Protein AF-A0A2Z5ZDL9-F1 (afdb_monomer_lite)

Radius of gyration: 20.11 Å; chains: 1; bounding box: 40×34×58 Å

Foldseek 3Di:
DDDDDPPCPDPVNVVVVLVVLLVVLQVLLVVLQVQLVVLCVQLVVCVVVVNNVSNVVSNVSSVVSNVSSVVSNVVSVVSVVVD

pLDDT: mean 91.22, std 14.52, range [42.38, 98.75]

Organism: NCBI:txid146474

Sequence (83 aa):
MSALPPDLRCPIQLRVQRARRIGVLRAMADAHFINADRATEYAKGCTATSNPDGAASWQRMSGHYRQEAETFRQEADKLERLQ

Secondary structure (DSSP, 8-state):
-PPPPTT---HHHHHHHHHHHHHHHHHHHHHHHHHHHHHHHHHHHHHHTT-HHHHHHHHHHHHHHHHHHHHHHHHHHHHHHT-

Structure (mmCIF, N/CA/C/O backbone):
data_AF-A0A2Z5ZDL9-F1
#
_entry.id   AF-A0A2Z5ZDL9-F1
#
loop_
_atom_site.group_PDB
_atom_site.id
_atom_site.type_symbol
_atom_site.label_atom_id
_atom_site.label_alt_id
_atom_site.label_comp_id
_atom_site.label_asym_id
_atom_site.label_entity_id
_atom_site.label_seq_id
_atom_site.pdbx_PDB_ins_code
_atom_site.Cartn_x
_atom_site.Cartn_y
_atom_site.Cartn_z
_atom_site.occupancy
_atom_site.B_iso_or_equiv
_atom_site.auth_seq_id
_atom_site.auth_comp_id
_atom_site.auth_asym_id
_atom_site.auth_atom_id
_atom_site.pdbx_PDB_model_num
ATOM 1 N N . MET A 1 1 ? -21.671 26.718 37.971 1.00 42.38 1 MET A N 1
ATOM 2 C CA . MET A 1 1 ? -21.442 25.958 36.723 1.00 42.38 1 MET A CA 1
ATOM 3 C C . MET A 1 1 ? -20.309 24.985 36.990 1.00 42.38 1 MET A C 1
ATOM 5 O O . MET A 1 1 ? -19.162 25.405 37.007 1.00 42.38 1 MET A O 1
ATOM 9 N N . SER A 1 2 ? -20.629 23.736 37.332 1.00 47.62 2 SER A N 1
ATOM 10 C CA . SER A 1 2 ? -19.607 22.725 37.621 1.00 47.62 2 SER A CA 1
ATOM 11 C C . SER A 1 2 ? -19.164 22.100 36.302 1.00 47.62 2 SER A C 1
ATOM 13 O O . SER A 1 2 ? -19.989 21.515 35.602 1.00 47.62 2 SER A O 1
ATOM 15 N N . ALA A 1 3 ? -17.896 22.273 35.932 1.00 56.62 3 ALA A N 1
ATOM 16 C CA . ALA A 1 3 ? -17.298 21.505 34.850 1.00 56.62 3 ALA A CA 1
ATOM 17 C C . ALA A 1 3 ? -17.217 20.041 35.311 1.00 56.62 3 ALA A C 1
ATOM 19 O O . ALA A 1 3 ? -16.665 19.753 36.371 1.00 56.62 3 ALA A O 1
ATOM 20 N N . LEU A 1 4 ? -17.832 19.133 34.553 1.00 51.94 4 LEU A 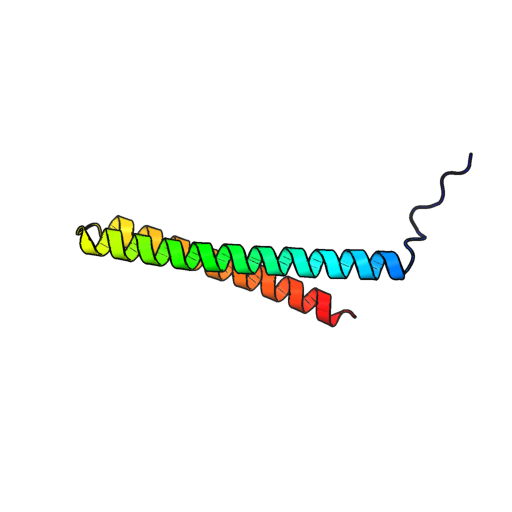N 1
ATOM 21 C CA . LEU A 1 4 ? -17.776 17.697 34.826 1.00 51.94 4 LEU A CA 1
ATOM 22 C C . LEU A 1 4 ? -16.317 17.203 34.763 1.00 51.94 4 LEU A C 1
ATOM 24 O O . LEU A 1 4 ? -15.575 17.641 33.879 1.00 51.94 4 LEU A O 1
ATOM 28 N N . PRO A 1 5 ? -15.904 16.295 35.664 1.00 55.84 5 PRO A N 1
ATOM 29 C CA . PRO A 1 5 ? -14.554 15.746 35.665 1.00 55.84 5 PRO A CA 1
ATOM 30 C C . PRO A 1 5 ? -14.287 14.922 34.388 1.00 55.84 5 PRO A C 1
ATOM 32 O O . PRO A 1 5 ? -15.221 14.342 33.823 1.00 55.84 5 PRO A O 1
ATOM 35 N N . PRO A 1 6 ? -13.024 14.830 33.929 1.00 59.31 6 PRO A N 1
ATOM 36 C CA . PRO A 1 6 ? -12.638 14.161 32.678 1.00 59.31 6 PRO A CA 1
ATOM 37 C C . PRO A 1 6 ? -12.818 12.625 32.667 1.00 59.31 6 PRO A C 1
ATOM 39 O O . PRO A 1 6 ? -12.484 11.964 31.678 1.00 59.31 6 PRO A O 1
ATOM 42 N N . ASP A 1 7 ? -13.399 12.061 33.727 1.00 58.94 7 ASP A N 1
ATOM 43 C CA . ASP A 1 7 ? -13.271 10.647 34.092 1.00 58.94 7 ASP A CA 1
ATOM 44 C C . ASP A 1 7 ? -14.513 9.811 33.730 1.00 58.94 7 ASP A C 1
ATOM 46 O O . ASP A 1 7 ? -14.532 8.597 33.909 1.00 58.94 7 ASP A O 1
ATOM 50 N N . LEU A 1 8 ? -15.550 10.432 33.159 1.00 51.84 8 LEU A N 1
ATOM 51 C CA . LEU A 1 8 ? -16.792 9.766 32.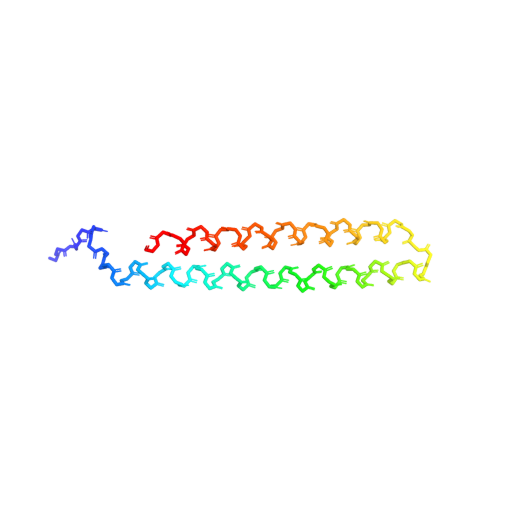742 1.00 51.84 8 LEU A CA 1
ATOM 52 C C . LEU A 1 8 ? -16.912 9.677 31.218 1.00 51.84 8 LEU A C 1
ATOM 54 O O . LEU A 1 8 ? -17.955 9.986 30.639 1.00 51.84 8 LEU A O 1
ATOM 58 N N . ARG A 1 9 ? -15.859 9.217 30.533 1.00 61.59 9 ARG A N 1
ATOM 59 C CA . ARG A 1 9 ? -16.060 8.712 29.169 1.00 61.59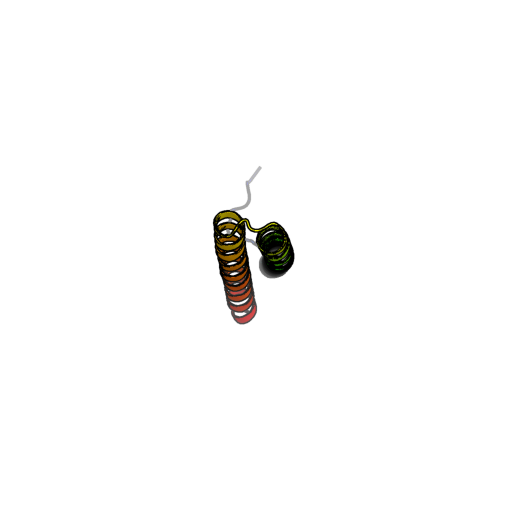 9 ARG A CA 1
ATOM 60 C C . ARG A 1 9 ? -16.934 7.468 29.265 1.00 61.59 9 ARG A C 1
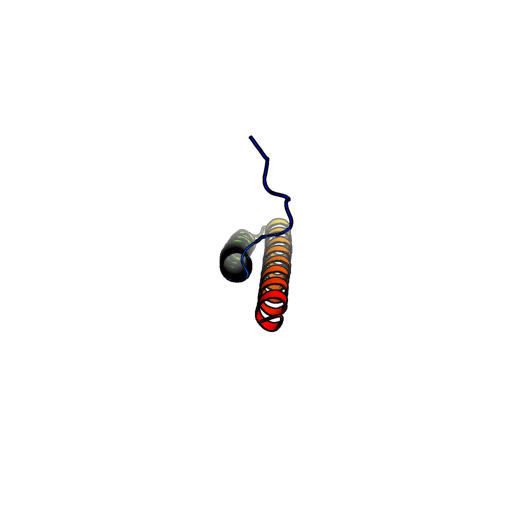ATOM 62 O O . ARG A 1 9 ? -16.501 6.428 29.754 1.00 61.59 9 ARG A O 1
ATOM 69 N N . CYS A 1 10 ? -18.178 7.593 28.811 1.00 73.81 10 CYS A N 1
ATOM 70 C CA . CYS A 1 10 ? -19.124 6.488 28.762 1.00 73.81 10 CYS A CA 1
ATOM 71 C C . CYS A 1 10 ? -18.464 5.295 28.037 1.00 73.81 10 CYS A C 1
ATOM 73 O O . CYS A 1 10 ? -17.867 5.499 26.975 1.00 73.81 10 CYS A O 1
ATOM 75 N N . PRO A 1 11 ? -18.577 4.050 28.538 1.00 80.25 11 PRO A N 1
ATOM 76 C CA . PRO A 1 11 ? -18.015 2.871 27.872 1.00 80.25 11 PRO A CA 1
ATOM 77 C C . PRO A 1 11 ? -18.403 2.758 26.388 1.00 80.25 11 PRO A C 1
ATOM 79 O O . PRO A 1 11 ? -17.609 2.311 25.561 1.00 80.25 11 PRO A O 1
ATOM 82 N N . ILE A 1 12 ? -19.598 3.237 26.025 1.00 83.31 12 ILE A N 1
ATOM 83 C CA . ILE A 1 12 ? -20.070 3.319 24.637 1.00 83.31 12 ILE A CA 1
ATOM 84 C C . ILE A 1 12 ? -19.204 4.287 23.818 1.00 83.31 12 ILE A C 1
ATOM 86 O O . ILE A 1 12 ? -18.782 3.948 22.715 1.00 83.31 12 ILE A O 1
ATOM 90 N N . GLN A 1 13 ? -18.874 5.463 24.357 1.00 84.75 13 GLN A N 1
ATOM 91 C CA . GLN A 1 13 ? -18.008 6.435 23.682 1.00 84.75 13 GLN A CA 1
ATOM 92 C C . GLN A 1 13 ? -16.598 5.877 23.461 1.00 84.75 13 GLN A C 1
ATOM 94 O O . GLN A 1 13 ? -16.035 6.077 22.387 1.00 84.75 13 GLN A O 1
ATOM 99 N N . LEU A 1 14 ? -16.044 5.136 24.427 1.00 85.75 14 LEU A N 1
ATOM 100 C CA . LEU A 1 14 ? -14.739 4.479 24.275 1.00 85.75 14 LEU A CA 1
ATOM 101 C C . LEU A 1 14 ? -14.760 3.412 23.173 1.00 85.75 14 LEU A C 1
ATOM 103 O O . LEU A 1 14 ? -13.846 3.364 22.349 1.00 85.75 14 LEU A O 1
ATOM 107 N N . ARG A 1 15 ? -15.823 2.599 23.110 1.00 87.44 15 ARG A N 1
ATOM 108 C CA . ARG A 1 15 ? -16.023 1.610 22.038 1.00 87.44 15 ARG A CA 1
ATOM 109 C C . ARG A 1 15 ? -16.121 2.274 20.664 1.00 87.44 15 ARG A C 1
ATOM 111 O O . ARG A 1 15 ? -15.428 1.854 19.742 1.00 87.44 15 ARG A O 1
ATOM 118 N N . VAL A 1 16 ? -16.903 3.349 20.540 1.00 90.12 16 VAL A N 1
ATOM 119 C CA . VAL A 1 16 ? -17.049 4.110 19.285 1.00 90.12 16 VAL A CA 1
ATOM 120 C C . VAL A 1 16 ? -15.725 4.752 18.863 1.00 90.12 16 VAL A C 1
ATOM 122 O O . VAL A 1 16 ? -15.330 4.644 17.703 1.00 90.12 16 VAL A O 1
ATOM 125 N N . GLN A 1 17 ? -14.999 5.383 19.792 1.00 90.94 17 GLN A N 1
ATOM 126 C CA . GLN A 1 17 ? -13.687 5.976 19.510 1.00 90.94 17 GLN A CA 1
ATOM 127 C C . GLN A 1 17 ? -12.680 4.922 19.041 1.00 90.94 17 GLN A C 1
ATOM 129 O O . GLN A 1 17 ? -11.940 5.163 18.084 1.00 90.94 17 GLN A O 1
ATOM 134 N N . ARG A 1 18 ? -12.679 3.741 19.668 1.00 92.06 18 ARG A N 1
ATOM 135 C CA . ARG A 1 18 ? -11.812 2.628 19.276 1.00 92.06 18 ARG A CA 1
ATOM 136 C C . ARG A 1 18 ? -12.169 2.086 17.894 1.00 92.06 18 ARG A C 1
ATOM 138 O O . ARG A 1 18 ? -11.275 1.973 17.062 1.00 92.06 18 ARG A O 1
ATOM 145 N N . ALA A 1 19 ? -13.446 1.814 17.624 1.00 94.38 19 ALA A N 1
ATOM 146 C CA . ALA A 1 19 ? -13.903 1.349 16.313 1.00 94.38 19 ALA A CA 1
ATOM 147 C C . ALA A 1 19 ? -13.539 2.349 15.203 1.00 94.38 19 ALA A C 1
ATOM 149 O O . ALA A 1 19 ? -13.006 1.964 14.163 1.00 94.38 19 ALA A O 1
ATOM 150 N N . ARG A 1 20 ? -13.718 3.652 15.462 1.00 96.12 20 ARG A N 1
ATOM 151 C CA . ARG A 1 20 ? -13.279 4.713 14.547 1.00 96.12 20 ARG A CA 1
ATOM 152 C C . ARG A 1 20 ? -11.771 4.662 14.302 1.00 96.12 20 ARG A C 1
ATOM 154 O O . ARG A 1 20 ? -11.344 4.778 13.157 1.00 96.12 20 ARG A O 1
ATOM 161 N N . ARG A 1 21 ? -10.958 4.495 15.350 1.00 96.69 21 ARG A N 1
ATOM 162 C CA . ARG A 1 21 ? -9.496 4.414 15.212 1.00 96.69 21 ARG A CA 1
ATOM 163 C C . ARG A 1 21 ? -9.066 3.193 14.399 1.00 96.69 21 ARG A C 1
ATOM 165 O O . ARG A 1 21 ? -8.203 3.346 13.543 1.00 96.69 21 ARG A O 1
ATOM 172 N N . ILE A 1 22 ? -9.687 2.033 14.625 1.00 98.06 22 ILE A N 1
ATOM 173 C CA . ILE A 1 22 ? -9.463 0.820 13.823 1.00 98.06 22 ILE A CA 1
ATOM 174 C C . ILE A 1 22 ? -9.758 1.113 12.350 1.00 98.06 22 ILE A C 1
ATOM 176 O O . ILE A 1 22 ? -8.896 0.890 11.507 1.00 98.06 22 ILE A O 1
ATOM 180 N N . GLY A 1 23 ? -10.925 1.691 12.043 1.00 98.00 23 GLY A N 1
ATOM 181 C CA . GLY A 1 23 ? -11.296 2.041 10.669 1.00 98.00 23 GLY A CA 1
ATOM 182 C C . GLY A 1 23 ? -10.297 2.985 9.991 1.00 98.00 23 GLY A C 1
ATOM 183 O O . GLY A 1 23 ? -9.916 2.754 8.848 1.00 98.00 23 GLY A O 1
ATOM 184 N N . VAL A 1 24 ? -9.810 4.006 10.706 1.00 98.56 24 VAL A N 1
ATOM 185 C CA . VAL A 1 24 ? -8.775 4.921 10.187 1.00 98.56 24 VAL A CA 1
ATOM 186 C C . VAL A 1 24 ? -7.472 4.179 9.886 1.00 98.56 24 VAL A C 1
ATOM 188 O O . VAL A 1 24 ? -6.914 4.368 8.812 1.00 98.56 24 VAL A O 1
ATOM 191 N N . LEU A 1 25 ? -7.000 3.321 10.794 1.00 98.69 25 LEU A N 1
ATOM 192 C CA . LEU A 1 25 ? -5.769 2.551 10.588 1.00 98.69 25 LEU A CA 1
ATOM 193 C C . LEU A 1 25 ? -5.883 1.604 9.387 1.00 98.69 25 LEU A C 1
ATOM 195 O O . LEU A 1 25 ? -4.957 1.518 8.587 1.00 98.69 25 LEU A O 1
ATOM 199 N N . ARG A 1 26 ? -7.035 0.944 9.211 1.00 98.56 26 ARG A N 1
ATOM 200 C CA . ARG A 1 26 ? -7.294 0.104 8.030 1.00 98.56 26 ARG A CA 1
ATOM 201 C C . ARG A 1 26 ? -7.263 0.924 6.739 1.00 98.56 26 ARG A C 1
ATOM 203 O O . ARG A 1 26 ? -6.542 0.562 5.820 1.00 98.56 26 ARG A O 1
ATOM 210 N N . ALA A 1 27 ? -7.949 2.067 6.708 1.00 98.69 27 ALA A N 1
ATOM 211 C CA . ALA A 1 27 ? -7.949 2.945 5.539 1.00 98.69 27 ALA A CA 1
ATOM 212 C C . ALA A 1 27 ? -6.544 3.475 5.196 1.00 98.69 27 ALA A C 1
ATOM 214 O O . ALA A 1 27 ? -6.190 3.588 4.024 1.00 98.69 27 ALA A O 1
ATOM 215 N N . MET A 1 28 ? -5.723 3.777 6.210 1.00 98.75 28 MET A N 1
ATOM 216 C CA . MET A 1 28 ? -4.318 4.139 6.007 1.00 98.75 28 MET A CA 1
ATOM 217 C C . MET A 1 28 ? -3.526 2.969 5.415 1.00 98.75 28 MET A C 1
ATOM 219 O O . MET A 1 28 ? -2.810 3.166 4.438 1.00 98.75 28 MET A O 1
ATOM 223 N N . ALA A 1 29 ? -3.685 1.751 5.939 1.00 98.75 29 ALA A N 1
ATOM 224 C CA . ALA A 1 29 ? -3.027 0.575 5.376 1.00 98.75 29 ALA A CA 1
ATOM 225 C C . ALA A 1 29 ? -3.372 0.370 3.893 1.00 98.75 29 ALA A C 1
ATOM 227 O O . ALA A 1 29 ? -2.470 0.212 3.070 1.00 98.75 29 ALA A O 1
ATOM 228 N N . ASP A 1 30 ? -4.656 0.449 3.541 1.00 98.69 30 ASP A N 1
ATOM 229 C CA . ASP A 1 30 ? -5.122 0.289 2.162 1.00 98.69 30 ASP A CA 1
ATOM 230 C C . ASP A 1 30 ? -4.523 1.359 1.237 1.00 98.69 30 ASP A C 1
ATOM 232 O O . ASP A 1 30 ? -4.013 1.048 0.159 1.00 98.69 30 ASP A O 1
ATOM 236 N N . ALA A 1 31 ? -4.506 2.622 1.678 1.00 98.75 31 ALA A N 1
ATOM 237 C CA . ALA A 1 31 ? -3.896 3.713 0.922 1.00 98.75 31 ALA A CA 1
ATOM 238 C C . ALA A 1 31 ? -2.392 3.489 0.684 1.00 98.75 31 ALA A C 1
ATOM 240 O O . ALA A 1 31 ? -1.893 3.744 -0.415 1.00 98.75 31 ALA A O 1
ATOM 241 N N . HIS A 1 32 ? -1.667 2.983 1.686 1.00 98.75 32 HIS A N 1
ATOM 242 C CA . HIS A 1 32 ? -0.248 2.663 1.541 1.00 98.75 32 HIS A CA 1
ATOM 243 C C . HIS A 1 32 ? -0.024 1.467 0.601 1.00 98.75 32 HIS A C 1
ATOM 245 O O . HIS A 1 32 ? 0.868 1.542 -0.240 1.00 98.75 32 HIS A O 1
ATOM 251 N N . PHE A 1 33 ? -0.852 0.417 0.633 1.00 98.69 33 PHE A N 1
ATOM 252 C CA . PHE A 1 33 ? -0.754 -0.666 -0.357 1.00 98.69 33 PHE A CA 1
ATOM 253 C C . PHE A 1 33 ? -0.984 -0.169 -1.790 1.00 98.69 33 PHE A C 1
ATOM 255 O O . PHE A 1 33 ? -0.187 -0.481 -2.674 1.00 98.69 33 PHE A O 1
ATOM 262 N N . ILE A 1 34 ? -1.982 0.694 -2.011 1.00 98.69 34 ILE A N 1
ATOM 263 C CA . ILE A 1 34 ? -2.214 1.323 -3.323 1.00 98.69 34 ILE A CA 1
ATOM 264 C C . ILE A 1 34 ? -0.975 2.106 -3.783 1.00 98.69 34 ILE A C 1
ATOM 266 O O . ILE A 1 34 ? -0.578 2.034 -4.949 1.00 98.69 34 ILE A O 1
ATOM 270 N N . ASN A 1 35 ? -0.337 2.853 -2.881 1.00 98.69 35 ASN A N 1
ATOM 271 C CA . ASN A 1 35 ? 0.880 3.596 -3.204 1.00 98.69 35 ASN A CA 1
ATOM 272 C C . ASN A 1 35 ? 2.081 2.675 -3.468 1.00 98.69 35 ASN A C 1
ATOM 274 O O . ASN A 1 35 ? 2.884 2.970 -4.355 1.00 98.69 35 ASN A O 1
ATOM 278 N N . ALA A 1 36 ? 2.187 1.544 -2.768 1.00 98.75 36 ALA A N 1
ATOM 279 C CA . ALA A 1 36 ? 3.209 0.537 -3.031 1.00 98.75 36 ALA A CA 1
ATOM 280 C C . ALA A 1 36 ? 3.086 -0.051 -4.441 1.00 98.75 36 ALA A C 1
ATOM 282 O O . ALA A 1 36 ? 4.098 -0.223 -5.133 1.00 98.75 36 ALA A O 1
ATOM 283 N N . ASP A 1 37 ? 1.862 -0.330 -4.882 1.00 98.62 37 ASP A N 1
ATOM 284 C CA . ASP A 1 37 ? 1.599 -0.874 -6.211 1.00 98.62 37 ASP A CA 1
ATOM 285 C C . ASP A 1 37 ? 1.888 0.171 -7.293 1.00 98.62 37 ASP A C 1
ATOM 287 O O . ASP A 1 37 ? 2.618 -0.114 -8.241 1.00 98.62 37 ASP A O 1
ATOM 291 N N . ARG A 1 38 ? 1.468 1.427 -7.091 1.00 98.62 38 ARG A N 1
ATOM 292 C CA . ARG A 1 38 ? 1.838 2.548 -7.977 1.00 98.62 38 ARG A CA 1
ATOM 293 C C . ARG A 1 38 ? 3.352 2.727 -8.098 1.00 98.62 38 ARG A C 1
ATOM 295 O O . ARG A 1 38 ? 3.863 2.871 -9.205 1.00 98.62 38 ARG A O 1
ATOM 302 N N . ALA A 1 39 ? 4.081 2.683 -6.983 1.00 98.69 39 ALA A N 1
ATOM 303 C CA . ALA A 1 39 ? 5.541 2.762 -6.995 1.00 98.69 39 ALA A CA 1
ATOM 304 C C . ALA A 1 39 ? 6.1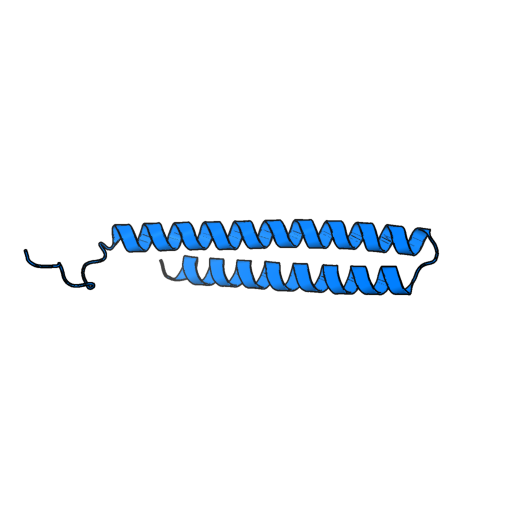71 1.582 -7.757 1.00 98.69 39 ALA A C 1
ATOM 306 O O . ALA A 1 39 ? 7.152 1.764 -8.475 1.00 98.69 39 ALA A O 1
ATOM 307 N N . THR A 1 40 ? 5.578 0.389 -7.669 1.00 98.62 40 THR A N 1
ATOM 308 C CA . THR A 1 40 ? 6.018 -0.777 -8.450 1.00 98.62 40 THR A CA 1
ATOM 309 C C . THR A 1 40 ? 5.850 -0.530 -9.954 1.00 98.62 40 THR A C 1
ATOM 311 O O . THR A 1 40 ? 6.756 -0.836 -10.729 1.00 98.62 40 THR A O 1
ATOM 314 N N . GLU A 1 41 ? 4.737 0.073 -10.378 1.00 98.62 41 GLU A N 1
ATOM 315 C CA . GLU A 1 41 ? 4.517 0.435 -11.784 1.00 98.62 41 GLU A CA 1
ATOM 316 C C . GLU A 1 41 ? 5.510 1.495 -12.278 1.00 98.62 41 GLU A C 1
ATOM 318 O O . GLU A 1 41 ? 6.073 1.357 -13.365 1.00 98.62 41 GLU A O 1
ATOM 323 N N . TYR A 1 42 ? 5.825 2.508 -11.465 1.00 98.56 42 TYR A N 1
ATOM 324 C CA . TYR A 1 42 ? 6.867 3.479 -11.815 1.00 98.56 42 TYR A CA 1
ATOM 325 C C . TYR A 1 42 ? 8.249 2.832 -11.948 1.00 98.56 42 TYR A C 1
ATOM 327 O O . TYR A 1 42 ? 8.990 3.159 -12.875 1.00 98.56 42 TYR A O 1
ATOM 335 N N . ALA A 1 43 ? 8.579 1.857 -11.094 1.00 98.56 43 ALA A N 1
ATOM 336 C CA . ALA A 1 43 ? 9.823 1.105 -11.224 1.00 98.56 43 ALA A CA 1
ATOM 337 C C . ALA A 1 43 ? 9.902 0.328 -12.551 1.00 98.56 43 ALA A C 1
ATOM 339 O O . ALA A 1 43 ? 10.958 0.306 -13.193 1.00 98.56 43 ALA A O 1
ATOM 340 N N . LYS A 1 44 ? 8.788 -0.276 -12.993 1.00 98.25 44 LYS A N 1
ATOM 341 C CA . LYS A 1 44 ? 8.697 -0.928 -14.310 1.00 98.25 44 LYS A CA 1
ATOM 342 C C . LYS A 1 44 ? 8.897 0.081 -15.440 1.00 98.25 44 LYS A C 1
ATOM 344 O O . LYS A 1 44 ? 9.666 -0.194 -16.357 1.00 98.25 44 LYS A O 1
ATOM 349 N N . GLY A 1 45 ? 8.284 1.263 -15.339 1.00 98.44 45 GLY A N 1
ATOM 350 C CA . GLY A 1 45 ? 8.478 2.361 -16.290 1.00 98.44 45 GLY A CA 1
ATOM 351 C C . GLY A 1 45 ? 9.944 2.786 -16.410 1.00 98.44 45 GLY A C 1
ATOM 352 O O . GLY A 1 45 ? 10.469 2.864 -17.515 1.00 98.44 45 GLY A O 1
ATOM 353 N N . CYS A 1 46 ? 10.640 2.971 -15.284 1.00 98.44 46 CYS A N 1
ATOM 354 C CA . CYS A 1 46 ? 12.073 3.279 -15.285 1.00 98.44 46 CYS A CA 1
ATOM 355 C C . CYS A 1 46 ? 12.922 2.147 -15.877 1.00 98.44 46 CYS A C 1
ATOM 357 O O . CYS A 1 46 ? 13.891 2.410 -16.584 1.00 98.44 46 CYS A O 1
ATOM 359 N N . THR A 1 47 ? 12.552 0.889 -15.625 1.00 97.75 47 THR A N 1
ATOM 360 C CA . THR A 1 47 ? 13.237 -0.267 -16.224 1.00 97.75 47 THR A CA 1
ATOM 361 C C . THR A 1 47 ? 13.088 -0.258 -17.747 1.00 97.75 47 THR A C 1
ATOM 363 O O . THR A 1 47 ? 14.067 -0.452 -18.461 1.00 97.75 47 THR A O 1
ATOM 366 N N . ALA A 1 48 ? 11.885 0.031 -18.250 1.00 98.19 48 ALA A N 1
ATOM 367 C CA . ALA A 1 48 ? 11.600 0.097 -19.682 1.00 98.19 48 ALA A CA 1
ATOM 368 C C . ALA A 1 48 ? 12.339 1.241 -20.401 1.00 98.19 48 ALA A C 1
ATOM 370 O O . ALA A 1 48 ? 12.596 1.140 -21.598 1.00 98.19 48 ALA A O 1
ATOM 371 N N . THR A 1 49 ? 12.701 2.311 -19.687 1.00 97.88 49 THR A N 1
ATOM 372 C CA . THR A 1 49 ? 13.454 3.454 -20.229 1.00 97.88 49 THR A CA 1
ATOM 373 C C . THR A 1 49 ? 14.949 3.414 -19.908 1.00 97.88 49 THR A C 1
ATOM 375 O O . THR A 1 49 ? 15.627 4.434 -20.027 1.00 97.88 49 THR A O 1
ATOM 378 N N . SER A 1 50 ? 15.481 2.252 -19.510 1.00 97.88 50 SER A N 1
ATOM 379 C CA . SER A 1 50 ? 16.901 2.063 -19.174 1.00 97.88 50 SER A CA 1
ATOM 380 C C . SER A 1 50 ? 17.405 3.000 -18.066 1.00 97.88 50 SER A C 1
ATOM 382 O O . SER A 1 50 ? 18.554 3.437 -18.084 1.00 97.88 50 SER A O 1
ATOM 384 N N . ASN A 1 51 ? 16.554 3.293 -17.079 1.00 98.19 51 ASN A N 1
ATOM 385 C CA . ASN A 1 51 ? 16.886 4.062 -15.880 1.00 98.19 51 ASN A CA 1
ATOM 386 C C . ASN A 1 51 ? 16.911 3.148 -14.631 1.00 98.19 51 ASN A C 1
ATOM 388 O O . ASN A 1 51 ? 15.937 3.107 -13.867 1.00 98.19 51 ASN A O 1
ATOM 392 N N . PRO A 1 52 ? 18.004 2.396 -14.400 1.00 97.12 52 PRO A N 1
ATOM 393 C CA . PRO A 1 52 ? 18.089 1.441 -13.295 1.00 97.12 52 PRO A CA 1
ATOM 394 C C . PRO A 1 52 ? 18.076 2.112 -11.913 1.00 97.12 52 PRO A C 1
ATOM 396 O O . PRO A 1 52 ? 17.475 1.573 -10.983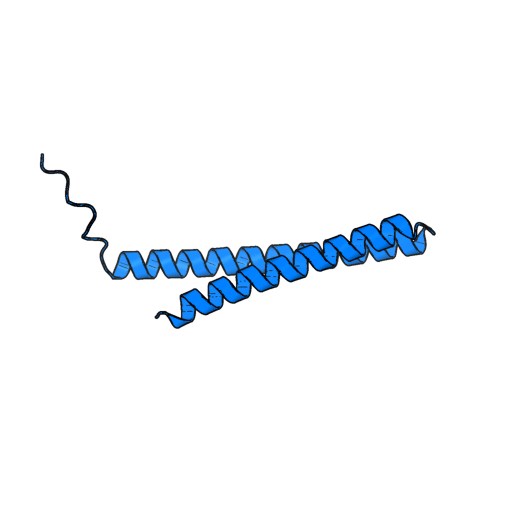 1.00 97.12 52 PRO A O 1
ATOM 399 N N . ASP A 1 53 ? 18.657 3.305 -11.774 1.00 98.31 53 ASP A N 1
ATOM 400 C CA . ASP A 1 53 ? 18.693 4.038 -10.499 1.00 98.31 53 ASP A CA 1
ATOM 401 C C . ASP A 1 53 ? 17.300 4.528 -10.085 1.00 98.31 53 ASP A C 1
ATOM 403 O O . ASP A 1 53 ? 16.908 4.441 -8.912 1.00 98.31 53 ASP A O 1
ATOM 407 N N . GLY A 1 54 ? 16.517 4.992 -11.064 1.00 98.12 54 GLY A N 1
ATOM 408 C CA . GLY A 1 54 ? 15.108 5.317 -10.881 1.00 98.12 54 GLY A CA 1
ATOM 409 C C . GLY A 1 54 ? 14.305 4.084 -10.473 1.00 98.12 54 GLY A C 1
ATOM 410 O O . GLY A 1 54 ? 13.581 4.129 -9.479 1.00 98.12 54 GLY A O 1
ATOM 411 N N . ALA A 1 55 ? 14.488 2.961 -11.175 1.00 98.62 55 ALA A N 1
ATOM 412 C CA . ALA A 1 55 ? 13.807 1.708 -10.852 1.00 98.62 55 ALA A CA 1
ATOM 413 C C . ALA A 1 55 ? 14.112 1.245 -9.418 1.00 98.62 55 ALA A C 1
ATOM 415 O O . ALA A 1 55 ? 13.189 0.959 -8.655 1.00 98.62 55 ALA A O 1
ATOM 416 N N . ALA A 1 56 ? 15.386 1.249 -9.016 1.00 98.56 56 ALA A N 1
ATOM 417 C CA . ALA A 1 56 ? 15.804 0.888 -7.664 1.00 98.56 56 ALA A CA 1
ATOM 418 C C . ALA A 1 56 ? 15.205 1.822 -6.598 1.00 98.56 56 ALA A C 1
ATOM 420 O O . ALA A 1 56 ? 14.790 1.370 -5.529 1.00 98.56 56 ALA A O 1
ATOM 421 N N . SER A 1 57 ? 15.118 3.122 -6.887 1.00 98.62 57 SER A N 1
ATOM 422 C CA . SER A 1 57 ? 14.529 4.106 -5.973 1.00 98.62 57 SER A CA 1
ATOM 423 C C . SER A 1 57 ? 13.028 3.887 -5.775 1.00 98.62 57 SER A C 1
ATOM 425 O O . SER A 1 57 ? 12.562 3.847 -4.635 1.00 98.62 57 SER A O 1
ATOM 427 N N . TRP A 1 58 ? 12.281 3.656 -6.857 1.00 98.62 58 TRP A N 1
ATOM 428 C CA . TRP A 1 58 ? 10.852 3.343 -6.781 1.00 98.62 58 TRP A CA 1
ATOM 429 C C . TRP A 1 58 ? 10.582 2.004 -6.088 1.00 98.62 58 TRP A C 1
ATOM 431 O O . TRP A 1 58 ? 9.640 1.909 -5.302 1.00 98.62 58 TRP A O 1
ATOM 441 N N . GLN A 1 59 ? 11.437 0.996 -6.293 1.00 98.62 59 GLN A N 1
ATOM 442 C CA . GLN A 1 59 ? 11.336 -0.278 -5.573 1.00 98.62 59 GLN A CA 1
ATOM 443 C C . GLN A 1 59 ? 11.536 -0.110 -4.065 1.00 98.62 59 GLN A C 1
ATOM 445 O O . GLN A 1 59 ? 10.737 -0.624 -3.281 1.00 98.62 59 GLN A O 1
ATOM 450 N N . ARG A 1 60 ? 12.545 0.663 -3.638 1.00 98.69 60 ARG A N 1
ATOM 451 C CA . ARG A 1 60 ? 12.729 0.986 -2.212 1.00 98.69 60 ARG A CA 1
ATOM 452 C C . ARG A 1 60 ? 11.488 1.658 -1.633 1.00 98.69 60 ARG A C 1
ATOM 454 O O . ARG A 1 60 ? 11.015 1.254 -0.574 1.00 98.69 60 ARG A O 1
ATOM 461 N N . MET A 1 61 ? 10.923 2.636 -2.341 1.00 98.56 61 MET A N 1
ATOM 462 C CA . MET A 1 61 ? 9.731 3.339 -1.867 1.00 98.56 61 MET A CA 1
ATOM 463 C C . MET A 1 61 ? 8.496 2.432 -1.802 1.00 98.56 61 MET A C 1
ATOM 465 O O . MET A 1 61 ? 7.732 2.508 -0.844 1.00 98.56 61 MET A O 1
ATOM 469 N N . SER A 1 62 ? 8.336 1.517 -2.761 1.00 98.75 62 SER A N 1
ATOM 470 C CA . SER A 1 62 ? 7.308 0.475 -2.696 1.00 98.75 62 SER A CA 1
ATOM 471 C C . SER A 1 62 ? 7.447 -0.377 -1.428 1.00 98.75 62 SER A C 1
ATOM 473 O O . SER A 1 62 ? 6.462 -0.615 -0.729 1.00 98.75 62 SER A O 1
ATOM 475 N N . GLY A 1 63 ? 8.677 -0.777 -1.085 1.00 98.62 63 GLY A N 1
ATOM 476 C CA . GLY A 1 63 ? 8.979 -1.479 0.163 1.00 98.62 63 GLY A CA 1
ATOM 477 C C . GLY A 1 63 ? 8.587 -0.682 1.411 1.00 98.62 63 GLY A C 1
ATOM 478 O O . GLY A 1 63 ? 7.930 -1.229 2.295 1.00 98.62 63 GLY A O 1
ATOM 479 N N . HIS A 1 64 ? 8.914 0.615 1.458 1.00 98.69 64 HIS A N 1
ATOM 480 C CA . HIS A 1 64 ? 8.522 1.496 2.565 1.00 98.69 64 HIS A CA 1
ATOM 481 C C . HIS A 1 64 ? 7.004 1.558 2.746 1.00 98.69 64 HIS A C 1
ATOM 483 O O . HIS A 1 64 ? 6.514 1.329 3.850 1.00 98.69 64 HIS A O 1
ATOM 489 N N . TYR A 1 65 ? 6.254 1.766 1.662 1.00 98.75 65 TYR A N 1
ATOM 490 C CA . TYR A 1 65 ? 4.796 1.788 1.734 1.00 98.75 65 TYR A CA 1
ATOM 491 C C . TYR A 1 65 ? 4.213 0.465 2.244 1.00 98.75 65 TYR A C 1
ATOM 493 O O . TYR A 1 65 ? 3.324 0.487 3.092 1.00 98.75 65 TYR A O 1
ATOM 501 N N . ARG A 1 66 ? 4.729 -0.690 1.796 1.00 98.75 66 ARG A N 1
ATOM 502 C CA . ARG A 1 66 ? 4.271 -1.996 2.311 1.00 98.75 66 ARG A CA 1
ATOM 503 C C . ARG A 1 66 ? 4.563 -2.157 3.803 1.00 98.75 66 ARG A C 1
ATOM 505 O O . ARG A 1 66 ? 3.707 -2.647 4.535 1.00 98.75 66 ARG A O 1
ATOM 512 N N . GLN A 1 67 ? 5.733 -1.718 4.261 1.00 98.75 67 GLN A N 1
ATOM 513 C CA . GLN A 1 67 ? 6.102 -1.790 5.674 1.00 98.75 67 GLN A CA 1
ATOM 514 C C . GLN A 1 67 ? 5.209 -0.905 6.559 1.00 98.75 67 GLN A C 1
ATOM 516 O O . GLN A 1 67 ? 4.798 -1.318 7.648 1.00 98.75 67 GLN A O 1
ATOM 521 N N . GLU A 1 68 ? 4.886 0.305 6.104 1.00 98.56 68 GLU A N 1
ATOM 522 C CA . GLU A 1 68 ? 3.961 1.196 6.812 1.00 98.56 68 GLU A CA 1
ATOM 523 C C . GLU A 1 68 ? 2.538 0.632 6.822 1.00 98.56 68 GLU A C 1
ATOM 525 O O . GLU A 1 68 ? 1.892 0.612 7.870 1.00 98.56 68 GLU A O 1
ATOM 530 N N . ALA A 1 69 ? 2.070 0.095 5.690 1.00 98.69 69 ALA A N 1
ATOM 531 C CA . ALA A 1 69 ? 0.757 -0.534 5.599 1.00 98.69 69 ALA A CA 1
ATOM 532 C C . ALA A 1 69 ? 0.606 -1.692 6.596 1.00 98.69 69 ALA A C 1
ATOM 534 O O . ALA A 1 69 ? -0.403 -1.794 7.298 1.00 98.69 69 ALA A O 1
ATOM 535 N N . GLU A 1 70 ? 1.632 -2.535 6.700 1.00 98.62 70 GLU A N 1
ATOM 536 C CA . GLU A 1 70 ? 1.652 -3.648 7.643 1.00 98.62 70 GLU A CA 1
ATOM 537 C C . GLU A 1 70 ? 1.674 -3.162 9.100 1.00 98.62 70 GLU A C 1
ATOM 539 O O . GLU A 1 70 ? 0.939 -3.683 9.937 1.00 98.62 70 GLU A O 1
ATOM 544 N N . THR A 1 71 ? 2.420 -2.095 9.398 1.00 98.62 71 THR A N 1
ATOM 545 C CA . THR A 1 71 ? 2.399 -1.453 10.724 1.00 98.62 71 THR A CA 1
ATOM 546 C C . THR A 1 71 ? 0.985 -1.002 11.101 1.00 98.62 71 THR A C 1
ATOM 548 O O . THR A 1 71 ? 0.493 -1.345 12.179 1.00 98.62 71 THR A O 1
ATOM 551 N N . PHE A 1 72 ? 0.284 -0.303 10.201 1.00 98.69 72 PHE A N 1
ATOM 552 C CA . PHE A 1 72 ? -1.091 0.137 10.453 1.00 98.69 72 PHE A CA 1
ATOM 553 C C . PHE A 1 72 ? -2.059 -1.036 10.642 1.00 98.69 72 PHE A C 1
ATOM 555 O O . PHE A 1 72 ? -2.918 -0.984 11.528 1.00 98.69 72 PHE A O 1
ATOM 562 N N . ARG A 1 73 ? -1.911 -2.119 9.865 1.00 98.44 73 ARG A N 1
ATOM 563 C CA . ARG A 1 73 ? -2.710 -3.341 10.050 1.00 98.44 73 ARG A CA 1
ATOM 564 C C . ARG A 1 73 ? -2.489 -3.955 11.424 1.00 98.44 73 ARG A C 1
ATOM 566 O O . ARG A 1 73 ? -3.463 -4.262 12.104 1.00 98.44 73 ARG A O 1
ATOM 573 N N . GLN A 1 74 ? -1.237 -4.092 11.845 1.00 98.38 74 GLN A N 1
ATOM 574 C CA . GLN A 1 74 ? -0.900 -4.672 13.142 1.00 98.38 74 GLN A CA 1
ATOM 575 C C . GLN A 1 74 ? -1.413 -3.818 14.303 1.00 98.38 74 GLN A C 1
ATOM 577 O O . GLN A 1 74 ? -1.871 -4.356 15.311 1.00 98.38 74 GLN A O 1
ATOM 582 N N . GLU A 1 75 ? -1.367 -2.490 14.187 1.00 98.00 75 GLU A N 1
ATOM 583 C CA . GLU A 1 75 ? -1.971 -1.595 15.178 1.00 98.00 75 GLU A CA 1
ATOM 584 C C . GLU A 1 75 ? -3.495 -1.745 15.245 1.00 98.00 75 GLU A C 1
ATOM 586 O O . GLU A 1 75 ? -4.057 -1.794 16.342 1.00 98.00 75 GLU A O 1
ATOM 591 N N . ALA A 1 76 ? -4.163 -1.865 14.095 1.00 98.00 76 ALA A N 1
ATOM 592 C CA . ALA A 1 76 ? -5.601 -2.109 14.040 1.00 98.00 76 ALA A CA 1
ATOM 593 C C . ALA A 1 76 ? -5.967 -3.451 14.700 1.00 98.00 76 ALA A C 1
ATOM 595 O O . ALA A 1 76 ? -6.857 -3.484 15.550 1.00 98.00 76 ALA A O 1
ATOM 596 N N . ASP A 1 77 ? -5.231 -4.522 14.385 1.00 97.50 77 ASP A N 1
ATOM 597 C CA . ASP A 1 77 ? -5.420 -5.857 14.968 1.00 97.50 77 ASP A CA 1
ATOM 598 C C . ASP A 1 77 ? -5.244 -5.840 16.493 1.00 97.50 77 ASP A C 1
ATOM 600 O O . ASP A 1 77 ? -6.025 -6.445 17.229 1.00 97.50 77 ASP A O 1
ATOM 604 N N . LYS A 1 78 ? -4.224 -5.130 16.995 1.00 96.44 78 LYS A N 1
ATOM 605 C CA . LYS A 1 78 ? -3.994 -4.974 18.441 1.00 96.44 78 LYS A CA 1
ATOM 606 C C . LYS A 1 78 ? -5.187 -4.303 19.116 1.00 96.44 78 LYS A C 1
ATOM 608 O O . LYS A 1 78 ? -5.622 -4.766 20.164 1.00 96.44 78 LYS A O 1
ATOM 613 N N . LEU A 1 79 ? -5.727 -3.236 18.524 1.00 93.75 79 LEU A N 1
ATOM 614 C CA . LEU A 1 79 ? -6.892 -2.535 19.071 1.00 93.75 79 LEU A CA 1
ATOM 615 C C . LEU A 1 79 ? -8.164 -3.388 19.033 1.00 93.75 79 LEU A C 1
ATOM 617 O O . LEU A 1 79 ? -8.984 -3.290 19.946 1.00 93.75 79 LEU A O 1
ATOM 621 N N . GLU A 1 80 ? -8.328 -4.217 18.007 1.00 93.50 80 GLU A N 1
ATOM 622 C CA . GLU A 1 80 ? -9.468 -5.123 17.856 1.00 93.50 80 GLU A CA 1
ATOM 623 C C . GLU A 1 80 ? -9.465 -6.240 18.908 1.00 93.50 80 GLU A C 1
ATOM 625 O O . GLU A 1 80 ? -10.503 -6.533 19.490 1.00 93.50 80 GLU A O 1
ATOM 630 N N . ARG A 1 81 ? -8.292 -6.787 19.250 1.00 91.69 81 ARG A N 1
ATOM 631 C CA . ARG A 1 81 ? -8.143 -7.837 20.279 1.00 91.69 81 ARG A CA 1
ATOM 632 C C . ARG A 1 81 ? -8.359 -7.365 21.717 1.00 91.69 81 ARG A C 1
ATOM 634 O O . ARG A 1 81 ? -8.484 -8.195 22.608 1.00 91.69 81 ARG A O 1
ATOM 641 N N . LEU A 1 82 ? -8.367 -6.055 21.964 1.00 79.62 82 LEU A N 1
ATOM 642 C CA . LEU A 1 82 ? -8.626 -5.487 23.292 1.00 79.62 82 LEU A CA 1
ATOM 643 C C . LEU A 1 82 ? -10.131 -5.410 23.631 1.00 79.62 82 LEU A C 1
ATOM 645 O O . LEU A 1 82 ? -10.479 -4.743 24.612 1.00 79.62 82 LEU A O 1
ATOM 649 N N . GLN A 1 83 ? -11.011 -5.938 22.772 1.00 60.12 83 GLN A N 1
ATOM 650 C CA . GLN A 1 83 ? -12.472 -5.919 22.935 1.00 60.12 83 GLN A CA 1
ATOM 651 C C . GLN A 1 83 ? -12.975 -6.880 24.011 1.00 60.12 83 GLN A C 1
ATOM 653 O O . GLN A 1 83 ? -12.398 -7.978 24.149 1.00 60.12 83 GLN A O 1
#